Protein AF-A0A7S1D6E9-F1 (afdb_monomer_lite)

Secondary structure (DSSP, 8-state):
--HHHHHIIIIITTTSTT-EE-TTEEEETTEEEESS---TT---EE--GGG---HHHHHT-HHIIIIITT-B-TTT-PBPPHHHHHHHHHHIIIIIS--TT-TTHHHHTTSPPGGGS--

Foldseek 3Di:
DPPLLQCCVPDLQPVPPQKHADPQWHDDPNDTDGVDDDDPPDDGIDGDPLLDQDLVVLCPDPCCVVPQQCDADPPPRHGDDSVVSSVVVCCCCPPVPPDPPRSNPSVVVPDDDPVRPDD

pLDDT: mean 88.73, std 6.24, range [62.03, 97.31]

Organism: Cyclophora tenuis (NCBI:txid216820)

Structure (mmCIF, N/CA/C/O backbone):
data_AF-A0A7S1D6E9-F1
#
_entry.id   AF-A0A7S1D6E9-F1
#
loop_
_atom_site.group_PDB
_atom_site.id
_atom_site.type_symbol
_atom_site.label_atom_id
_atom_site.label_alt_id
_atom_site.label_comp_id
_atom_site.label_asym_id
_atom_site.label_entity_id
_atom_site.label_seq_id
_atom_site.pdbx_PDB_ins_code
_atom_site.Cartn_x
_atom_site.Cartn_y
_atom_site.Cartn_z
_atom_site.occupancy
_atom_site.B_iso_or_equiv
_atom_site.auth_seq_id
_atom_site.auth_comp_id
_atom_site.auth_asym_id
_atom_site.auth_atom_id
_atom_site.pdbx_PDB_model_num
ATOM 1 N N . MET A 1 1 ? 14.259 14.116 -5.543 1.00 63.47 1 MET A N 1
ATOM 2 C CA . MET A 1 1 ? 13.193 13.192 -5.095 1.00 63.47 1 MET A CA 1
ATOM 3 C C . MET A 1 1 ? 13.562 12.740 -3.696 1.00 63.47 1 MET A C 1
ATOM 5 O O . MET A 1 1 ? 14.749 12.548 -3.464 1.00 63.47 1 MET A O 1
ATOM 9 N N . ASP A 1 2 ? 12.598 12.637 -2.781 1.00 79.44 2 ASP A N 1
ATOM 10 C CA . ASP A 1 2 ? 12.835 12.092 -1.438 1.00 79.44 2 ASP A CA 1
ATOM 11 C C . ASP A 1 2 ? 13.437 10.678 -1.564 1.00 79.44 2 ASP A C 1
ATOM 13 O O . ASP A 1 2 ? 12.919 9.841 -2.313 1.00 79.44 2 ASP A O 1
ATOM 17 N N . SER A 1 3 ? 14.569 10.437 -0.897 1.00 82.56 3 SER A N 1
ATOM 18 C CA . SER A 1 3 ? 15.311 9.175 -0.991 1.00 82.56 3 SER A CA 1
ATOM 19 C C . SER A 1 3 ? 14.492 7.981 -0.486 1.00 82.56 3 SER A C 1
ATOM 21 O O . SER A 1 3 ? 14.629 6.879 -1.023 1.00 82.56 3 SER A O 1
ATOM 23 N N . GLY A 1 4 ? 13.594 8.199 0.479 1.00 84.69 4 GLY A N 1
ATOM 24 C CA . GLY A 1 4 ? 12.658 7.201 0.988 1.00 84.69 4 GLY A CA 1
ATOM 25 C C . GLY A 1 4 ? 11.610 6.813 -0.049 1.00 84.69 4 GLY A C 1
ATOM 26 O O . GLY A 1 4 ? 11.397 5.623 -0.287 1.00 84.69 4 GLY A O 1
ATOM 27 N N . VAL A 1 5 ? 11.025 7.797 -0.741 1.00 86.12 5 VAL A N 1
ATOM 28 C CA . VAL A 1 5 ? 10.063 7.552 -1.832 1.00 86.12 5 VAL A CA 1
ATOM 29 C C . VAL A 1 5 ? 10.737 6.790 -2.972 1.00 86.12 5 VAL A C 1
ATOM 31 O O . VAL A 1 5 ? 10.194 5.804 -3.464 1.00 86.12 5 VAL A O 1
ATOM 34 N N . TYR A 1 6 ? 11.947 7.194 -3.369 1.00 87.19 6 TYR A N 1
ATOM 35 C CA . TYR A 1 6 ? 12.684 6.502 -4.429 1.00 87.19 6 TYR A CA 1
ATOM 36 C C . TYR A 1 6 ? 12.959 5.041 -4.077 1.00 87.19 6 TYR A C 1
ATOM 38 O O . TYR A 1 6 ? 12.700 4.146 -4.886 1.00 87.19 6 TYR A O 1
ATOM 46 N N . LYS A 1 7 ? 13.426 4.783 -2.851 1.00 86.81 7 LYS A N 1
ATOM 47 C CA . LYS A 1 7 ? 13.657 3.423 -2.361 1.00 86.81 7 LYS A CA 1
ATOM 48 C C . LYS A 1 7 ? 12.362 2.611 -2.355 1.00 86.81 7 LYS A C 1
ATOM 50 O O . LYS A 1 7 ? 12.331 1.521 -2.913 1.00 86.81 7 LYS A O 1
ATOM 55 N N . PHE A 1 8 ? 11.268 3.156 -1.826 1.00 88.50 8 PHE A N 1
ATOM 56 C CA . PHE A 1 8 ? 9.969 2.479 -1.843 1.00 88.50 8 PHE A CA 1
ATOM 57 C C . PHE A 1 8 ? 9.549 2.064 -3.262 1.00 88.50 8 PHE A C 1
ATOM 59 O O . PHE A 1 8 ? 9.233 0.900 -3.505 1.00 88.50 8 PHE A O 1
ATOM 66 N N . MET A 1 9 ? 9.610 2.997 -4.213 1.00 86.50 9 MET A N 1
ATOM 67 C CA . MET A 1 9 ? 9.135 2.785 -5.584 1.00 86.50 9 MET A CA 1
ATOM 68 C C . MET A 1 9 ? 10.017 1.851 -6.420 1.00 86.50 9 MET A C 1
ATOM 70 O O . MET A 1 9 ? 9.564 1.376 -7.461 1.00 86.50 9 MET A O 1
ATOM 74 N N . THR A 1 10 ? 11.263 1.610 -6.004 1.00 85.75 10 THR A N 1
ATOM 75 C CA . THR A 1 10 ? 12.219 0.753 -6.727 1.00 85.75 10 THR A CA 1
ATOM 76 C C . THR A 1 10 ? 12.439 -0.600 -6.073 1.00 85.75 10 THR A C 1
ATOM 78 O O . THR A 1 10 ? 12.747 -1.557 -6.779 1.00 85.75 10 THR A O 1
ATOM 81 N N . THR A 1 11 ? 12.286 -0.703 -4.751 1.00 85.56 11 THR A N 1
ATOM 82 C CA . THR A 1 11 ? 12.608 -1.933 -4.019 1.00 85.56 11 THR A CA 1
ATOM 83 C C . THR A 1 11 ? 11.390 -2.545 -3.353 1.00 85.56 11 THR A C 1
ATOM 85 O O . THR A 1 11 ? 11.145 -3.730 -3.530 1.00 85.56 11 THR A O 1
ATOM 88 N N . PHE A 1 12 ? 10.600 -1.766 -2.610 1.00 85.69 12 PHE A N 1
ATOM 89 C CA . PHE A 1 12 ? 9.604 -2.332 -1.695 1.00 85.69 12 PHE A CA 1
ATOM 90 C C . PHE A 1 12 ? 8.540 -3.174 -2.409 1.00 85.69 12 PHE A C 1
ATOM 92 O O . PHE A 1 12 ? 8.285 -4.302 -2.002 1.00 85.69 12 PHE A O 1
ATOM 99 N N . VAL A 1 13 ? 7.965 -2.653 -3.497 1.00 83.25 13 VAL A N 1
ATOM 100 C CA . VAL A 1 13 ? 6.994 -3.406 -4.310 1.00 83.25 13 VAL A CA 1
ATOM 101 C C . VAL A 1 13 ? 7.710 -4.292 -5.331 1.00 83.25 13 VAL A C 1
ATOM 103 O O . VAL A 1 13 ? 7.392 -5.468 -5.463 1.00 83.25 13 VAL A O 1
ATOM 106 N N . CYS A 1 14 ? 8.703 -3.747 -6.037 1.00 87.88 14 CYS A N 1
ATOM 107 C CA . CYS A 1 14 ? 9.305 -4.400 -7.202 1.00 87.88 14 CYS A CA 1
ATOM 108 C C . CYS A 1 14 ? 10.197 -5.605 -6.875 1.00 87.88 14 CYS A C 1
ATOM 110 O O . CYS A 1 14 ? 10.428 -6.431 -7.751 1.00 8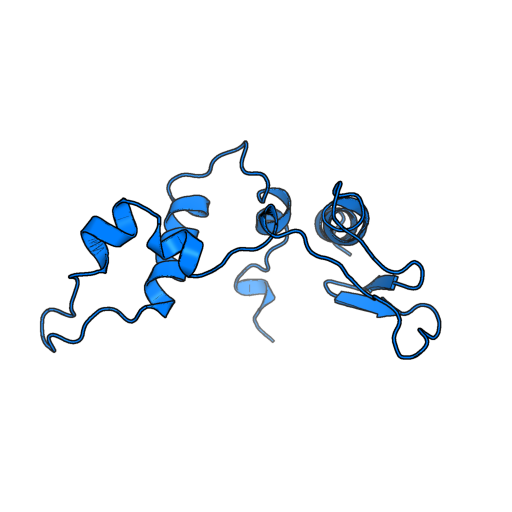7.88 14 CYS A O 1
ATOM 112 N N . GLN A 1 15 ? 10.736 -5.680 -5.654 1.00 88.12 15 GLN A N 1
ATOM 113 C CA . GLN A 1 15 ? 11.595 -6.777 -5.191 1.00 88.12 15 GLN A CA 1
ATOM 114 C C . GLN A 1 15 ? 10.901 -7.652 -4.139 1.00 88.12 15 GLN A C 1
ATOM 116 O O . GLN A 1 15 ? 11.539 -8.523 -3.549 1.00 88.12 15 GLN A O 1
ATOM 121 N N . HIS A 1 16 ? 9.608 -7.428 -3.880 1.00 89.75 16 HIS A N 1
ATOM 122 C CA . HIS A 1 16 ? 8.832 -8.338 -3.047 1.00 89.75 16 HIS A CA 1
ATOM 123 C C . HIS A 1 16 ? 8.744 -9.710 -3.726 1.00 89.75 16 HIS A C 1
ATOM 125 O O . HIS A 1 16 ? 8.685 -9.788 -4.950 1.00 89.75 16 HIS A O 1
ATOM 131 N N . SER A 1 17 ? 8.687 -10.792 -2.950 1.00 87.88 17 SER A N 1
ATOM 132 C CA . SER A 1 17 ? 8.728 -12.175 -3.463 1.00 87.88 17 SER A CA 1
ATOM 133 C C . SER A 1 17 ? 7.681 -12.484 -4.543 1.00 87.88 17 SER A C 1
ATOM 135 O O . SER A 1 17 ? 7.959 -13.241 -5.466 1.00 87.88 17 SER A O 1
ATOM 137 N N . ALA A 1 18 ? 6.493 -11.886 -4.433 1.00 91.94 18 ALA A N 1
ATOM 138 C CA . ALA A 1 18 ? 5.396 -11.986 -5.399 1.00 91.94 18 ALA A CA 1
ATOM 139 C C . ALA A 1 18 ? 5.122 -10.665 -6.151 1.00 91.94 18 ALA A C 1
ATOM 141 O O . ALA A 1 18 ? 4.097 -10.527 -6.819 1.00 91.94 18 ALA A O 1
ATOM 142 N N . GLY A 1 19 ? 5.984 -9.660 -5.977 1.00 93.06 19 GLY A N 1
ATOM 143 C CA . GLY A 1 19 ? 5.840 -8.344 -6.588 1.00 93.06 19 GLY A CA 1
ATOM 144 C C . GLY A 1 19 ? 6.531 -8.263 -7.944 1.00 93.06 19 GLY A C 1
ATOM 145 O O . GLY A 1 19 ? 7.451 -9.021 -8.244 1.00 93.06 19 GLY A O 1
ATOM 146 N N . PHE A 1 20 ? 6.086 -7.329 -8.779 1.00 94.19 20 PHE A N 1
ATOM 147 C CA . PHE A 1 20 ? 6.693 -7.104 -10.088 1.00 94.19 20 PHE A CA 1
ATOM 148 C C . PHE A 1 20 ? 6.561 -5.645 -10.501 1.00 94.19 20 PHE A C 1
ATOM 150 O O . PHE A 1 20 ? 5.501 -5.048 -10.333 1.00 94.19 20 PHE A O 1
ATOM 157 N N . CYS A 1 21 ? 7.615 -5.102 -11.109 1.00 94.81 21 CYS A N 1
ATOM 158 C CA . CYS A 1 21 ? 7.590 -3.825 -11.812 1.00 94.81 21 CYS A CA 1
ATOM 159 C C . CYS A 1 21 ? 8.235 -4.000 -13.182 1.00 94.81 21 CYS A C 1
ATOM 161 O O . CYS A 1 21 ? 9.340 -4.538 -13.293 1.00 94.81 21 CYS A O 1
ATOM 163 N N . HIS A 1 22 ? 7.574 -3.503 -14.222 1.00 95.62 22 HIS A N 1
ATOM 164 C CA . HIS A 1 22 ? 8.099 -3.588 -15.573 1.00 95.62 22 HIS A CA 1
ATOM 165 C C . HIS A 1 22 ? 9.432 -2.831 -15.702 1.00 95.62 22 HIS A C 1
ATOM 167 O O . HIS A 1 22 ? 9.582 -1.715 -15.203 1.00 95.62 22 HIS A O 1
ATOM 173 N N . LYS A 1 23 ? 10.408 -3.411 -16.413 1.00 94.12 23 LYS A N 1
ATOM 174 C CA . LYS A 1 23 ? 11.780 -2.871 -16.553 1.00 94.12 23 LYS A CA 1
ATOM 175 C C . LYS A 1 23 ? 11.839 -1.468 -17.169 1.00 94.12 23 LYS A C 1
ATOM 177 O O . LYS A 1 23 ? 12.793 -0.723 -16.937 1.00 94.12 23 LYS A O 1
ATOM 182 N N . SER A 1 24 ? 10.828 -1.107 -17.962 1.00 95.75 24 SER A N 1
ATOM 183 C CA . SER A 1 24 ? 10.721 0.226 -18.559 1.00 95.75 24 SER A CA 1
ATOM 184 C C . SER A 1 24 ? 10.237 1.280 -17.565 1.00 95.75 24 SER A C 1
ATOM 186 O O . SER A 1 24 ? 10.274 2.452 -17.910 1.00 95.75 24 SER A O 1
ATOM 188 N N . LEU A 1 25 ? 9.808 0.926 -16.352 1.00 93.69 25 LEU A N 1
ATOM 189 C CA . LEU A 1 25 ? 9.388 1.911 -15.360 1.00 93.69 25 LEU A CA 1
ATOM 190 C C . LEU A 1 25 ? 10.587 2.574 -14.675 1.00 93.69 25 LEU A C 1
ATOM 192 O O . LEU A 1 25 ? 11.603 1.949 -14.358 1.00 93.69 25 LEU A O 1
ATOM 196 N N . GLU A 1 26 ? 10.455 3.867 -14.416 1.00 92.50 26 GLU A N 1
ATOM 197 C CA . GLU A 1 26 ? 11.284 4.610 -13.475 1.00 92.50 26 GLU A CA 1
ATOM 198 C C . GLU A 1 26 ? 10.419 5.447 -12.534 1.00 92.50 26 GLU A C 1
ATOM 200 O O . GLU A 1 26 ? 9.364 5.941 -12.940 1.00 92.50 26 GLU A O 1
ATOM 205 N N . PRO A 1 27 ? 10.850 5.646 -11.282 1.00 90.88 27 PRO A N 1
ATOM 206 C CA . PRO A 1 27 ? 10.211 6.611 -10.407 1.00 90.88 27 PRO A CA 1
ATOM 207 C C . PRO A 1 27 ? 10.461 8.045 -10.888 1.00 90.88 27 PRO A C 1
ATOM 209 O O . PRO A 1 27 ? 11.601 8.465 -11.078 1.00 90.88 27 PRO A O 1
ATOM 212 N N . VAL A 1 28 ? 9.394 8.830 -10.995 1.00 90.00 28 VAL A N 1
ATOM 213 C CA . VAL A 1 28 ? 9.421 10.280 -11.195 1.00 90.00 28 VAL A CA 1
ATOM 214 C C . VAL A 1 28 ? 8.529 10.911 -10.129 1.00 90.00 28 VAL A C 1
ATOM 216 O O . VAL A 1 28 ? 7.309 10.735 -10.124 1.00 90.00 28 VAL A O 1
ATOM 219 N N . ARG A 1 29 ? 9.135 11.667 -9.207 1.00 85.31 29 ARG A N 1
ATOM 220 C CA . ARG A 1 29 ? 8.462 12.285 -8.046 1.00 85.31 29 ARG A CA 1
ATOM 221 C C . ARG A 1 29 ? 7.805 11.255 -7.113 1.00 85.31 29 ARG A C 1
ATOM 223 O O . ARG A 1 29 ? 8.500 10.701 -6.280 1.00 85.31 29 ARG A O 1
ATOM 230 N N . ARG A 1 30 ? 6.491 11.039 -7.213 1.00 86.75 30 ARG A N 1
ATOM 231 C CA . ARG A 1 30 ? 5.704 10.032 -6.467 1.00 86.75 30 ARG A CA 1
ATOM 232 C C . ARG A 1 30 ? 4.927 9.111 -7.424 1.00 86.75 30 ARG A C 1
ATOM 234 O O . ARG A 1 30 ? 3.926 8.518 -7.048 1.00 86.75 30 ARG A O 1
ATOM 241 N N . THR A 1 31 ? 5.361 9.039 -8.681 1.00 88.25 31 THR A N 1
ATOM 242 C CA . THR A 1 31 ? 4.703 8.290 -9.763 1.00 88.25 31 THR A CA 1
ATOM 243 C C . THR A 1 31 ? 5.717 7.436 -10.513 1.00 88.25 31 THR A C 1
ATOM 245 O O . THR A 1 31 ? 6.914 7.716 -10.450 1.00 88.25 31 THR A O 1
ATOM 248 N N . HIS A 1 32 ? 5.268 6.398 -11.215 1.00 90.81 32 HIS A N 1
ATOM 249 C CA . HIS A 1 32 ? 6.106 5.699 -12.187 1.00 90.81 32 HIS A CA 1
ATOM 250 C C . HIS A 1 32 ? 5.874 6.283 -13.577 1.00 90.81 32 HIS A C 1
ATOM 252 O O . HIS A 1 32 ? 4.738 6.533 -13.976 1.00 90.81 32 HIS A O 1
ATOM 258 N N . ARG A 1 33 ? 6.960 6.473 -14.324 1.00 93.75 33 ARG A N 1
ATOM 259 C CA . ARG A 1 33 ? 6.947 6.855 -15.734 1.00 93.75 33 ARG A CA 1
ATOM 260 C C . ARG A 1 33 ? 7.605 5.756 -16.555 1.00 93.75 33 ARG A C 1
ATOM 262 O O . ARG A 1 33 ? 8.579 5.149 -16.118 1.00 93.75 33 ARG A O 1
ATOM 269 N N . ALA A 1 34 ? 7.098 5.515 -17.757 1.00 95.19 34 ALA A N 1
ATOM 270 C CA . ALA A 1 34 ? 7.769 4.656 -18.718 1.00 95.19 34 ALA A CA 1
ATOM 271 C C . ALA A 1 34 ? 8.958 5.399 -19.370 1.00 95.19 34 ALA A C 1
ATOM 273 O O . ALA A 1 34 ? 8.785 6.465 -19.958 1.00 95.19 34 ALA A O 1
ATOM 274 N N . LYS A 1 35 ? 10.161 4.822 -19.272 1.00 95.94 35 LYS A N 1
ATOM 275 C CA . LYS A 1 35 ? 11.397 5.245 -19.961 1.00 95.94 35 LYS A CA 1
ATOM 276 C C . LYS A 1 35 ? 11.380 4.939 -21.456 1.00 95.94 35 LYS A C 1
ATOM 278 O O . LYS A 1 35 ? 12.157 5.507 -22.215 1.00 95.94 35 LYS A O 1
ATOM 283 N N . ARG A 1 36 ? 10.577 3.951 -21.846 1.00 95.50 36 ARG A N 1
ATOM 284 C CA . ARG A 1 36 ? 10.429 3.410 -23.200 1.00 95.50 36 ARG A CA 1
ATOM 285 C C . ARG A 1 36 ? 9.001 2.916 -23.358 1.00 95.50 36 ARG A C 1
ATOM 287 O O . ARG A 1 36 ? 8.363 2.614 -22.347 1.00 95.50 36 ARG A O 1
ATOM 294 N N . ASP A 1 37 ? 8.560 2.772 -24.597 1.00 96.62 37 ASP A N 1
ATOM 295 C CA . ASP A 1 37 ? 7.245 2.220 -24.902 1.00 96.62 37 ASP A CA 1
ATOM 296 C C . ASP A 1 37 ? 7.067 0.834 -24.269 1.00 96.62 37 ASP A C 1
ATOM 298 O O . ASP A 1 37 ? 7.998 0.021 -24.216 1.00 96.62 37 ASP A O 1
ATOM 302 N N . ILE A 1 38 ? 5.866 0.596 -23.744 1.00 96.69 38 ILE A N 1
ATOM 303 C CA . ILE 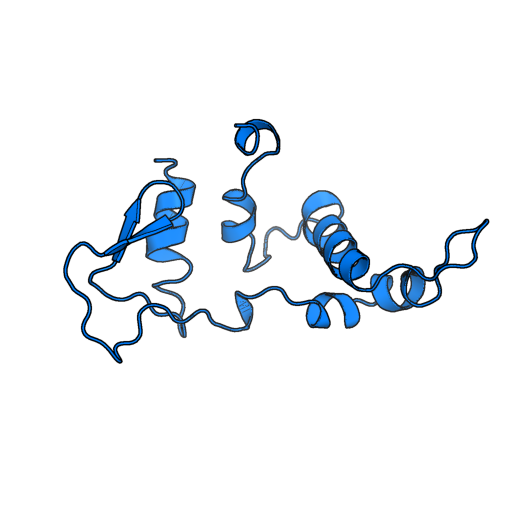A 1 38 ? 5.439 -0.688 -23.190 1.00 96.69 38 ILE A CA 1
ATOM 304 C C . ILE A 1 38 ? 4.360 -1.220 -24.137 1.00 96.69 38 ILE A C 1
ATOM 306 O O . ILE A 1 38 ? 3.320 -0.568 -24.273 1.00 96.69 38 ILE A O 1
ATOM 310 N N . PRO A 1 39 ? 4.597 -2.347 -24.828 1.00 96.12 39 PRO A N 1
ATOM 311 C CA . PRO A 1 39 ? 3.608 -2.952 -25.707 1.00 96.12 39 PRO A CA 1
ATOM 312 C C . PRO A 1 39 ? 2.283 -3.254 -24.997 1.00 96.12 39 PRO A C 1
ATOM 314 O O . PRO A 1 39 ? 2.236 -3.571 -23.807 1.00 96.12 39 PRO A O 1
ATOM 317 N N . GLY A 1 40 ? 1.186 -3.186 -25.753 1.00 97.31 40 GLY A N 1
ATOM 318 C CA . GLY A 1 40 ? -0.131 -3.564 -25.249 1.00 97.31 40 GLY A CA 1
ATOM 319 C C . GLY A 1 40 ? -0.172 -5.035 -24.825 1.00 97.31 40 GLY A C 1
ATOM 320 O O . GLY A 1 40 ? 0.339 -5.900 -25.531 1.00 97.31 40 GLY A O 1
ATOM 321 N N . GLY A 1 41 ? -0.794 -5.311 -23.677 1.00 96.19 41 GLY A N 1
ATOM 322 C CA . GLY A 1 41 ? -0.907 -6.662 -23.114 1.00 96.19 41 GLY A CA 1
ATOM 323 C C . GLY A 1 41 ? 0.232 -7.065 -22.171 1.00 96.19 41 GLY A C 1
ATOM 324 O O . GLY A 1 41 ? 0.142 -8.115 -21.540 1.00 96.19 41 GLY A O 1
ATOM 325 N N . GLU A 1 42 ? 1.273 -6.242 -22.015 1.00 97.06 42 GLU A N 1
ATOM 326 C CA . GLU A 1 42 ? 2.317 -6.501 -21.023 1.00 97.06 42 GLU A CA 1
ATOM 327 C C . GLU A 1 42 ? 1.876 -6.140 -19.599 1.00 97.06 42 GLU A C 1
ATOM 329 O O . GLU A 1 42 ? 1.152 -5.173 -19.351 1.00 97.06 42 GLU A O 1
ATOM 334 N N . THR A 1 43 ? 2.356 -6.917 -18.626 1.00 95.62 43 THR A N 1
ATOM 335 C CA . THR A 1 43 ? 2.167 -6.596 -17.209 1.00 95.62 43 THR A CA 1
ATOM 336 C C . THR A 1 43 ? 3.068 -5.425 -16.834 1.00 95.62 43 THR A C 1
ATOM 338 O O . THR A 1 43 ? 4.274 -5.465 -17.062 1.00 95.62 43 THR A O 1
ATOM 341 N N . VAL A 1 44 ? 2.489 -4.386 -16.230 1.00 95.12 44 VAL A N 1
ATOM 342 C CA . VAL A 1 44 ? 3.226 -3.186 -15.798 1.00 95.12 44 VAL A CA 1
ATOM 343 C C . VAL A 1 44 ? 3.652 -3.289 -14.334 1.00 95.12 44 VAL A C 1
ATOM 345 O O . VAL A 1 44 ? 4.781 -2.944 -13.983 1.00 95.12 44 VAL A O 1
ATOM 348 N N . LEU A 1 45 ? 2.754 -3.774 -13.479 1.00 93.75 45 LEU A N 1
ATOM 349 C CA . LEU A 1 45 ? 2.928 -3.819 -12.034 1.00 93.75 45 LEU A CA 1
ATOM 350 C C . LEU A 1 45 ? 2.139 -5.000 -11.457 1.00 93.75 45 LEU A C 1
ATOM 352 O O . LEU A 1 45 ? 0.999 -5.227 -11.859 1.00 93.75 45 LEU A O 1
ATOM 356 N N . VAL A 1 46 ? 2.717 -5.707 -10.489 1.00 95.00 46 VAL A N 1
ATOM 357 C CA . VAL A 1 46 ? 2.007 -6.669 -9.634 1.00 95.00 46 VAL A CA 1
ATOM 358 C C . VAL A 1 46 ? 2.219 -6.253 -8.187 1.00 95.00 46 VAL A C 1
ATOM 360 O O . VAL A 1 46 ? 3.358 -6.138 -7.732 1.00 95.00 46 VAL A O 1
ATOM 363 N N . ILE A 1 47 ? 1.117 -6.025 -7.471 1.00 92.25 47 ILE A N 1
ATOM 364 C CA . ILE A 1 47 ? 1.119 -5.690 -6.044 1.00 92.25 47 ILE A CA 1
ATOM 365 C C . ILE A 1 47 ? 0.591 -6.910 -5.272 1.00 92.25 47 ILE A C 1
ATOM 367 O O . ILE A 1 47 ? -0.591 -7.230 -5.410 1.00 92.25 47 ILE A O 1
ATOM 371 N N . PRO A 1 48 ? 1.415 -7.583 -4.452 1.00 92.19 48 PRO A N 1
ATOM 372 C CA . PRO A 1 48 ? 0.981 -8.698 -3.606 1.00 92.19 48 PRO A CA 1
ATOM 373 C C . PRO A 1 48 ? -0.134 -8.299 -2.631 1.00 92.19 48 PRO A C 1
ATOM 375 O O . PRO A 1 48 ? -0.177 -7.152 -2.183 1.00 92.19 48 PRO A O 1
ATOM 378 N N . ARG A 1 49 ? -1.035 -9.223 -2.267 1.00 90.44 49 ARG A N 1
ATOM 379 C CA . ARG A 1 49 ? -2.218 -8.920 -1.429 1.00 90.44 49 ARG A CA 1
ATOM 380 C C . ARG A 1 49 ? -1.843 -8.417 -0.034 1.00 90.44 49 ARG A C 1
ATOM 382 O O . ARG A 1 49 ? -2.539 -7.560 0.509 1.00 90.44 49 ARG A O 1
ATOM 389 N N . GLU A 1 50 ? -0.759 -8.930 0.528 1.00 89.00 50 GLU A N 1
ATOM 390 C CA . GLU A 1 50 ? -0.179 -8.531 1.811 1.00 89.00 50 GLU A CA 1
ATOM 391 C C . GLU A 1 50 ? 0.340 -7.087 1.818 1.00 89.00 50 GLU A C 1
ATOM 393 O O . GLU A 1 50 ? 0.450 -6.484 2.884 1.00 89.00 50 GLU A O 1
ATOM 398 N N . LEU A 1 51 ? 0.615 -6.520 0.636 1.00 89.62 51 LEU A N 1
ATOM 399 C CA . LEU A 1 51 ? 0.997 -5.117 0.472 1.00 89.62 51 LEU A CA 1
ATOM 400 C C . LEU A 1 51 ? -0.198 -4.203 0.163 1.00 89.62 51 LEU A C 1
ATOM 402 O O . LEU A 1 51 ? -0.020 -3.007 -0.067 1.00 89.62 51 LEU A O 1
ATOM 406 N N . GLN A 1 52 ? -1.412 -4.749 0.136 1.00 90.50 52 GLN A N 1
ATOM 407 C CA . GLN A 1 52 ? -2.635 -3.996 -0.105 1.00 90.50 52 GLN A CA 1
ATOM 408 C C . GLN A 1 52 ? -3.425 -3.834 1.191 1.00 90.50 52 GLN A C 1
ATOM 410 O O . GLN A 1 52 ? -3.444 -4.720 2.044 1.00 90.50 52 GLN A O 1
ATOM 415 N N . ILE A 1 53 ? -4.127 -2.712 1.298 1.00 90.38 53 ILE A N 1
ATOM 416 C CA . ILE A 1 53 ? -4.971 -2.366 2.438 1.00 90.38 53 ILE A CA 1
ATOM 417 C C . ILE A 1 53 ? -6.402 -2.237 1.923 1.00 90.38 53 ILE A C 1
ATOM 419 O O . ILE A 1 53 ? -6.656 -1.428 1.032 1.00 90.38 53 ILE A O 1
ATOM 423 N N . TRP A 1 54 ? -7.314 -3.041 2.464 1.00 90.44 54 TRP A N 1
ATOM 424 C CA . TRP A 1 54 ? -8.704 -3.126 2.014 1.00 90.44 54 TRP A CA 1
ATOM 425 C C . TRP A 1 54 ? -9.684 -2.885 3.162 1.00 90.44 54 TRP A C 1
ATOM 427 O O . TRP A 1 54 ? -9.373 -3.152 4.323 1.00 90.44 54 TRP A O 1
ATOM 437 N N . ASP A 1 55 ? -10.920 -2.502 2.835 1.00 90.38 55 ASP A N 1
ATOM 438 C CA . ASP A 1 55 ? -12.016 -2.403 3.814 1.00 90.38 55 ASP A CA 1
ATOM 439 C C . ASP A 1 55 ? -12.251 -3.730 4.554 1.00 90.38 55 ASP A C 1
ATOM 441 O O . ASP A 1 55 ? -12.535 -3.751 5.747 1.00 90.38 55 ASP A O 1
ATOM 445 N N . LEU A 1 56 ? -12.047 -4.860 3.868 1.00 91.12 56 LEU A N 1
ATOM 446 C CA . LEU A 1 56 ? -12.098 -6.203 4.457 1.00 91.12 56 LEU A CA 1
ATOM 447 C C . LEU A 1 56 ? -11.099 -6.400 5.603 1.00 91.12 56 LEU A C 1
ATOM 449 O O . LEU A 1 56 ? -11.387 -7.161 6.525 1.00 91.12 56 LEU A O 1
ATOM 453 N N . ASP A 1 57 ? -9.940 -5.740 5.551 1.00 91.00 57 ASP A N 1
ATOM 454 C CA . ASP A 1 57 ? -8.951 -5.803 6.629 1.00 91.00 57 ASP A CA 1
ATOM 455 C C . ASP A 1 57 ? -9.472 -5.047 7.860 1.00 91.00 57 ASP A C 1
ATOM 457 O O . ASP A 1 57 ? -9.358 -5.546 8.978 1.00 91.00 57 ASP A O 1
ATOM 461 N N . ALA A 1 58 ? -10.140 -3.908 7.647 1.00 92.50 58 ALA A N 1
ATOM 462 C CA . ALA A 1 58 ? -10.813 -3.161 8.706 1.00 92.50 58 ALA A CA 1
ATOM 463 C C . ALA A 1 58 ? -12.007 -3.930 9.291 1.00 92.50 58 ALA A C 1
ATOM 465 O O . ALA A 1 58 ? -12.179 -3.968 10.503 1.00 92.50 58 ALA A O 1
ATOM 466 N N . PHE A 1 59 ? -12.811 -4.605 8.467 1.00 92.25 59 PHE A N 1
ATOM 467 C CA . PHE A 1 59 ? -13.964 -5.385 8.942 1.00 92.25 59 PHE A CA 1
ATOM 468 C C . PHE A 1 59 ? -13.583 -6.612 9.770 1.00 92.25 59 PHE A C 1
ATOM 470 O O . PHE A 1 59 ? -14.425 -7.144 10.489 1.00 92.25 59 PHE A O 1
ATOM 477 N N . ARG A 1 60 ? -12.343 -7.093 9.651 1.00 91.88 60 ARG A N 1
ATOM 478 C CA . ARG A 1 60 ? -11.821 -8.206 10.453 1.00 91.88 60 ARG A CA 1
ATOM 479 C C . ARG A 1 60 ? -11.236 -7.753 11.786 1.00 91.88 60 ARG A C 1
ATOM 481 O O . ARG A 1 60 ? -11.000 -8.604 12.635 1.00 91.88 60 ARG A O 1
ATOM 488 N N . ASP A 1 61 ? -11.005 -6.456 11.965 1.00 92.62 61 ASP A N 1
ATOM 489 C CA . ASP A 1 61 ? -10.457 -5.902 13.198 1.00 92.62 61 ASP A CA 1
ATOM 490 C C . ASP A 1 61 ? -11.490 -5.962 14.332 1.00 92.62 61 ASP A C 1
ATOM 492 O O . ASP A 1 61 ? -12.634 -5.525 14.180 1.00 92.62 61 ASP A O 1
ATOM 496 N N . AS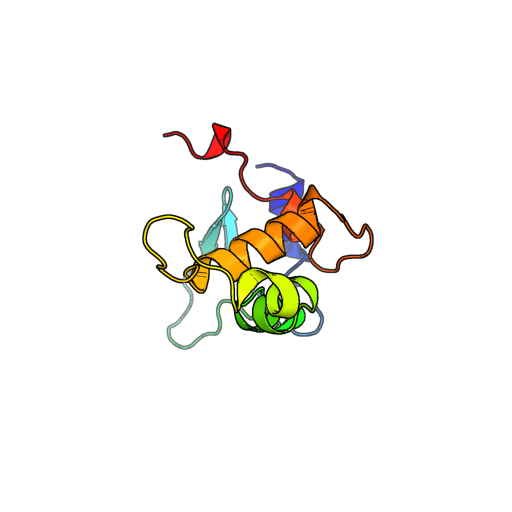P A 1 62 ? -11.085 -6.511 15.478 1.00 93.75 62 ASP A N 1
ATOM 497 C CA . ASP A 1 62 ? -11.992 -6.737 16.606 1.00 93.75 62 ASP A CA 1
ATOM 498 C C . ASP A 1 62 ? -12.568 -5.434 17.157 1.00 93.75 62 ASP A C 1
ATOM 500 O O . ASP A 1 62 ? -13.754 -5.383 17.477 1.00 93.75 62 ASP A O 1
ATOM 504 N N . PHE A 1 63 ? -11.773 -4.361 17.204 1.00 93.06 63 PHE A N 1
ATOM 505 C CA . PHE A 1 63 ? -12.263 -3.068 17.672 1.00 93.06 63 PHE A CA 1
ATOM 506 C C . PHE A 1 63 ? -13.287 -2.489 16.698 1.00 93.06 63 PHE A C 1
ATOM 508 O O . PHE A 1 63 ? -14.342 -2.031 17.123 1.00 93.06 63 PHE A O 1
ATOM 515 N N . ILE A 1 64 ? -13.019 -2.529 15.390 1.00 94.19 64 ILE A N 1
ATOM 516 C CA . ILE A 1 64 ? -13.976 -2.038 14.386 1.00 94.19 64 ILE A CA 1
ATOM 517 C C . ILE A 1 64 ? -15.309 -2.789 14.500 1.00 94.19 64 ILE A C 1
ATOM 519 O O . ILE A 1 64 ? -16.374 -2.168 14.487 1.00 94.19 64 ILE A O 1
ATOM 523 N N . ARG A 1 65 ? -15.258 -4.115 14.652 1.00 94.06 65 ARG A N 1
ATOM 524 C CA . ARG A 1 65 ? -16.456 -4.954 14.780 1.00 94.06 65 ARG A CA 1
ATOM 525 C C . ARG A 1 65 ? -17.237 -4.678 16.059 1.00 94.06 65 ARG A C 1
ATOM 527 O O . ARG A 1 65 ? -18.462 -4.656 16.010 1.00 94.06 65 ARG A O 1
ATOM 534 N N . GLN A 1 66 ? -16.548 -4.511 17.185 1.00 94.56 66 GLN A N 1
ATOM 535 C CA . GLN A 1 66 ? -17.184 -4.301 18.487 1.00 94.56 66 GLN A CA 1
ATOM 536 C C . GLN A 1 66 ? -17.743 -2.884 18.625 1.00 94.56 66 GLN A C 1
ATOM 538 O O . GLN A 1 66 ? -18.855 -2.714 19.116 1.00 94.56 66 GLN A O 1
ATOM 543 N N . GLU A 1 67 ? -17.008 -1.884 18.142 1.00 93.12 67 GLU A N 1
ATOM 544 C CA . GLU A 1 67 ? -17.299 -0.482 18.443 1.00 93.12 67 GLU A CA 1
ATOM 545 C C . GLU A 1 67 ? -18.010 0.252 17.307 1.00 93.12 67 GLU A C 1
ATOM 547 O O . GLU A 1 67 ? -18.813 1.139 17.574 1.00 93.12 67 GLU A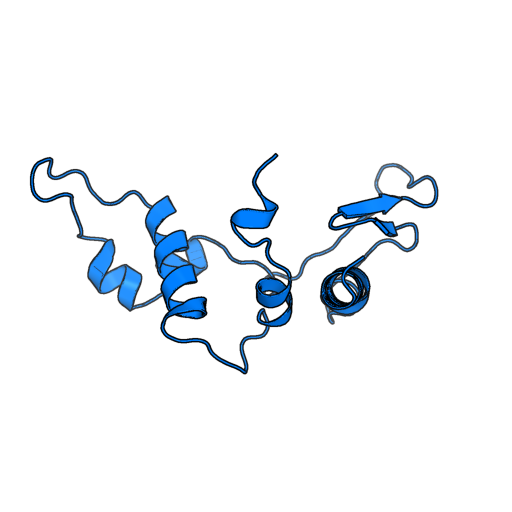 O 1
ATOM 552 N N . LEU A 1 68 ? -17.736 -0.071 16.035 1.00 92.25 68 LEU A N 1
ATOM 553 C CA . LEU A 1 68 ? -18.232 0.736 14.910 1.00 92.25 68 LEU A CA 1
ATOM 554 C C . LEU A 1 68 ? -19.414 0.123 14.163 1.00 92.25 68 LEU A C 1
ATOM 556 O O . LEU A 1 68 ? -20.203 0.871 13.590 1.00 92.25 68 LEU A O 1
ATOM 560 N N . PHE A 1 69 ? -19.578 -1.202 14.165 1.00 91.62 69 PHE A N 1
ATOM 561 C CA . PHE A 1 69 ? -20.661 -1.849 13.406 1.00 91.62 69 PHE A CA 1
ATOM 562 C C . PHE A 1 69 ? -22.057 -1.457 13.910 1.00 91.62 69 PHE A C 1
ATOM 564 O O . PHE A 1 69 ? -22.989 -1.366 13.115 1.00 91.62 69 PHE A O 1
ATOM 571 N N . GLY A 1 70 ? -22.200 -1.218 15.217 1.00 88.94 70 GLY A N 1
ATOM 572 C CA . GLY A 1 70 ? -23.445 -0.753 15.836 1.00 88.94 70 GLY A CA 1
ATOM 573 C C . GLY A 1 70 ? -23.482 0.749 16.115 1.00 88.94 70 GLY A C 1
ATOM 574 O O . GLY A 1 70 ? -24.476 1.241 16.646 1.00 88.94 70 GLY A O 1
ATOM 575 N N . ALA A 1 71 ? -22.412 1.483 15.802 1.00 91.50 71 ALA A N 1
ATOM 576 C CA . ALA A 1 71 ? -22.342 2.900 16.115 1.00 91.50 71 ALA A CA 1
ATOM 577 C C . ALA A 1 71 ? -23.204 3.724 15.156 1.00 91.50 71 ALA A C 1
ATOM 579 O O . ALA A 1 71 ? -23.183 3.542 13.935 1.00 91.50 71 ALA A O 1
ATOM 580 N N . ALA A 1 72 ? -23.920 4.689 15.726 1.00 92.88 72 ALA A N 1
ATOM 581 C CA . ALA A 1 72 ? -24.757 5.623 14.997 1.00 92.88 72 ALA A CA 1
ATOM 582 C C . ALA A 1 72 ? -24.610 7.036 15.565 1.00 92.88 72 ALA A C 1
ATOM 584 O O . ALA A 1 72 ? -24.281 7.231 16.738 1.00 92.88 72 ALA A O 1
ATOM 585 N N . HIS A 1 73 ? -24.858 8.039 14.726 1.00 90.19 73 HIS A N 1
ATOM 586 C CA . HIS A 1 73 ? -24.838 9.430 15.157 1.00 90.19 73 HIS A CA 1
ATOM 587 C C . HIS A 1 73 ? -25.946 9.674 16.205 1.00 90.19 73 HIS A C 1
ATOM 589 O O . HIS A 1 73 ? -27.114 9.420 15.899 1.00 90.19 73 HIS A O 1
ATOM 595 N N . PRO A 1 74 ? -25.644 10.219 17.402 1.00 91.25 74 PRO A N 1
ATOM 596 C CA . PRO A 1 74 ? -26.600 10.260 18.514 1.00 91.25 74 PRO A CA 1
ATOM 597 C C . PRO A 1 74 ? -27.923 10.967 18.197 1.00 91.25 74 PRO A C 1
ATOM 599 O O . PRO A 1 74 ? -28.975 10.564 18.684 1.00 91.25 74 PRO A O 1
ATOM 602 N N . MET A 1 75 ? -27.887 12.010 17.361 1.00 93.19 75 MET A N 1
ATOM 603 C CA . MET A 1 75 ? -29.083 12.801 17.046 1.00 93.19 75 MET A CA 1
ATOM 604 C C . MET A 1 75 ? -29.870 12.280 15.843 1.00 93.19 75 MET A C 1
ATOM 606 O O . MET A 1 75 ? -31.085 12.412 15.810 1.00 93.19 75 MET A O 1
ATOM 610 N N . THR A 1 76 ? -29.188 11.738 14.833 1.00 93.69 76 THR A N 1
ATOM 611 C CA . THR A 1 76 ? -29.825 11.363 13.555 1.00 93.69 76 THR A CA 1
ATOM 612 C C . THR A 1 76 ? -30.034 9.863 13.435 1.00 93.69 76 THR A C 1
ATOM 614 O O . THR A 1 76 ? -30.740 9.431 12.534 1.00 93.69 76 THR A O 1
ATOM 617 N N . GLN A 1 77 ? -29.415 9.076 14.321 1.00 92.56 77 GLN A N 1
ATOM 618 C CA . GLN A 1 77 ? -29.414 7.612 14.308 1.00 92.56 77 GLN A CA 1
ATOM 619 C C . GLN A 1 77 ? -28.877 7.009 12.999 1.00 92.56 77 GLN A C 1
ATOM 621 O O . GLN A 1 77 ? -29.015 5.815 12.753 1.00 92.56 77 GLN A O 1
ATOM 626 N N . ASN A 1 78 ? -28.204 7.819 12.174 1.00 92.44 78 ASN A N 1
ATOM 627 C CA . ASN A 1 78 ? -27.549 7.335 10.970 1.00 92.44 78 ASN A CA 1
ATOM 628 C C . ASN A 1 78 ? -26.355 6.460 11.368 1.00 92.44 78 ASN A C 1
ATOM 630 O O . ASN A 1 78 ? -25.519 6.928 12.153 1.00 92.44 78 ASN A O 1
ATOM 634 N N . PRO A 1 79 ? -26.238 5.235 10.828 1.00 91.25 79 PRO A N 1
ATOM 635 C CA . PRO A 1 79 ? -25.100 4.375 11.109 1.00 91.25 79 PRO A CA 1
ATOM 636 C C . PRO A 1 79 ? -23.814 5.003 10.571 1.00 91.25 79 PRO A C 1
ATOM 638 O O . PRO A 1 79 ? -23.826 5.753 9.586 1.00 91.25 79 PRO A O 1
ATOM 641 N N . ILE A 1 80 ? -22.688 4.677 11.202 1.00 89.62 80 ILE A N 1
ATOM 642 C CA . ILE A 1 80 ? -21.386 5.062 10.663 1.00 89.62 80 ILE A CA 1
ATOM 643 C C . ILE A 1 80 ? -21.203 4.406 9.289 1.00 89.62 80 ILE A C 1
ATOM 645 O O . ILE A 1 80 ? -21.384 3.202 9.113 1.00 89.62 80 ILE A O 1
ATOM 649 N N . HIS A 1 81 ? -20.827 5.218 8.303 1.00 87.88 81 HIS A N 1
ATOM 650 C CA . HIS A 1 81 ? -20.578 4.746 6.948 1.00 87.88 81 HIS A CA 1
ATOM 651 C C . HIS A 1 81 ? -19.378 3.789 6.918 1.00 87.88 81 HIS A C 1
ATOM 653 O O . HIS A 1 81 ? -18.341 4.080 7.512 1.00 87.88 81 HIS A O 1
ATOM 659 N N . SER A 1 82 ? -19.472 2.691 6.167 1.00 84.50 82 SER A N 1
ATOM 660 C CA . SER A 1 82 ? -18.431 1.651 6.104 1.00 84.50 82 SER A CA 1
ATOM 661 C C . SER A 1 82 ? -17.048 2.182 5.701 1.00 84.50 82 SER A C 1
ATOM 663 O O . SER A 1 82 ? -16.041 1.742 6.242 1.00 84.50 82 SER A O 1
ATOM 665 N N . LEU A 1 83 ? -16.990 3.193 4.826 1.00 82.00 83 LEU A N 1
ATOM 666 C CA . LEU A 1 83 ? -15.741 3.893 4.466 1.00 82.00 83 LEU A CA 1
ATOM 667 C C . LEU A 1 83 ? -15.013 4.523 5.669 1.00 82.00 83 LEU A C 1
ATOM 669 O O . LEU A 1 83 ? -13.794 4.686 5.641 1.00 82.00 83 LEU A O 1
ATOM 673 N N . ALA A 1 84 ? -15.728 4.882 6.738 1.00 89.50 84 ALA A N 1
ATOM 674 C CA . ALA A 1 84 ? -15.096 5.389 7.952 1.00 89.50 84 ALA A CA 1
ATOM 675 C C . ALA A 1 84 ? -14.354 4.281 8.714 1.00 89.50 84 ALA A C 1
ATOM 677 O O . ALA A 1 84 ? -13.407 4.579 9.440 1.00 89.50 84 ALA A O 1
ATOM 678 N N . PHE A 1 85 ? -14.731 3.010 8.533 1.00 93.50 85 PHE A N 1
ATOM 679 C CA . PHE A 1 85 ? -14.104 1.891 9.237 1.00 93.50 85 PHE A CA 1
ATOM 680 C C . PHE A 1 85 ? -12.659 1.718 8.793 1.00 93.50 85 PHE A C 1
ATOM 682 O O . PHE A 1 85 ? -11.785 1.567 9.643 1.00 93.50 85 PHE A O 1
ATOM 689 N N . LEU A 1 86 ? -12.386 1.828 7.487 1.00 91.94 86 LEU A N 1
ATOM 690 C CA . LEU A 1 86 ? -11.018 1.821 6.985 1.00 91.94 86 LEU A CA 1
ATOM 691 C C . LEU A 1 86 ? -10.223 2.992 7.569 1.00 91.94 86 LEU A C 1
ATOM 693 O O . LEU A 1 86 ? -9.155 2.778 8.126 1.00 91.94 86 LEU A O 1
ATOM 697 N N . SER A 1 87 ? -10.763 4.210 7.552 1.00 90.81 87 SER A N 1
ATOM 698 C CA . SER A 1 87 ? -10.090 5.378 8.139 1.00 90.81 87 SER A CA 1
ATOM 699 C C . SER A 1 87 ? -9.735 5.186 9.620 1.00 90.81 87 SER A C 1
ATOM 701 O O . SER A 1 87 ? -8.604 5.467 10.021 1.00 90.81 87 SER A O 1
ATOM 703 N N . VAL A 1 88 ? -10.660 4.665 10.435 1.00 92.25 88 VAL A N 1
ATOM 704 C CA . VAL A 1 88 ? -10.405 4.389 11.861 1.00 92.25 88 VAL A CA 1
ATOM 705 C C . VAL A 1 88 ? -9.407 3.247 12.036 1.00 92.25 88 VAL A C 1
ATOM 707 O O . VAL A 1 88 ? -8.516 3.342 12.880 1.00 92.25 88 VAL A O 1
ATOM 710 N N . TYR A 1 89 ? -9.507 2.194 11.226 1.00 91.94 89 TYR A N 1
ATOM 711 C CA . TYR A 1 89 ? -8.554 1.087 11.218 1.00 91.94 89 TYR A CA 1
ATOM 712 C C . TYR A 1 89 ? -7.127 1.580 10.946 1.00 91.94 89 TYR A C 1
ATOM 714 O O . TYR A 1 89 ? -6.206 1.263 11.700 1.00 91.94 89 TYR A O 1
ATOM 722 N N . LEU A 1 90 ? -6.952 2.434 9.933 1.00 89.81 90 LEU A N 1
ATOM 723 C CA .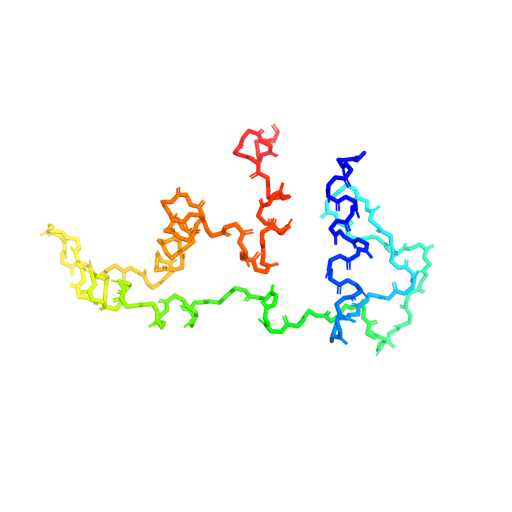 LEU A 1 90 ? -5.667 3.054 9.606 1.00 89.81 90 LEU A CA 1
ATOM 724 C C . LEU A 1 90 ? -5.178 3.969 10.733 1.00 89.81 90 LEU A C 1
ATOM 726 O O . LEU A 1 90 ? -4.025 3.862 11.148 1.00 89.81 90 LEU A O 1
ATOM 730 N N . LEU A 1 91 ? -6.046 4.811 11.301 1.00 88.56 91 LEU A N 1
ATOM 731 C CA . LEU A 1 91 ? -5.686 5.672 12.433 1.00 88.56 91 LEU A CA 1
ATOM 732 C C . LEU A 1 91 ? -5.176 4.849 13.624 1.00 88.56 91 LEU A C 1
ATOM 734 O O . LEU A 1 91 ? -4.140 5.163 14.211 1.00 88.56 91 LEU A O 1
ATOM 738 N N . ARG A 1 92 ? -5.877 3.767 13.967 1.00 88.75 92 ARG A N 1
ATOM 739 C CA . ARG A 1 92 ? -5.486 2.883 15.068 1.00 88.75 92 ARG A CA 1
ATOM 740 C C . ARG A 1 92 ? -4.165 2.191 14.791 1.00 88.75 92 ARG A C 1
ATOM 742 O O . ARG A 1 92 ? -3.292 2.197 15.653 1.00 88.75 92 ARG A O 1
ATOM 749 N N . ARG A 1 93 ? -4.012 1.622 13.598 1.00 85.69 93 ARG A N 1
ATOM 750 C CA . ARG A 1 93 ? -2.816 0.875 13.205 1.00 85.69 93 ARG A CA 1
ATOM 751 C C . ARG A 1 93 ? -1.577 1.771 13.088 1.00 85.69 93 ARG A C 1
ATOM 753 O O . ARG A 1 93 ? -0.475 1.297 13.348 1.00 85.69 93 ARG A O 1
ATOM 760 N N . PHE A 1 94 ? -1.738 3.044 12.714 1.00 79.06 94 PHE A N 1
ATOM 761 C CA . PHE A 1 94 ? -0.607 3.919 12.360 1.00 79.06 94 PHE A CA 1
ATOM 762 C C . PHE A 1 94 ? -0.298 4.998 13.383 1.00 79.06 94 PHE A C 1
ATOM 764 O O . PHE A 1 94 ? 0.869 5.323 13.584 1.00 79.06 94 PHE A O 1
ATOM 771 N N . VAL A 1 95 ? -1.325 5.572 14.005 1.00 77.50 95 VAL A N 1
ATOM 772 C CA . VAL A 1 95 ? -1.163 6.717 14.906 1.00 77.50 95 VAL A CA 1
ATOM 773 C C . VAL A 1 95 ? -1.211 6.262 16.354 1.00 77.50 95 VAL A C 1
ATOM 775 O O . VAL A 1 95 ? -0.350 6.640 17.141 1.00 77.50 95 VAL A O 1
ATOM 778 N N . LEU A 1 96 ? -2.197 5.436 16.706 1.00 80.94 96 LEU A N 1
ATOM 779 C CA . LEU A 1 96 ? -2.434 5.076 18.105 1.00 80.94 96 LEU A CA 1
ATOM 780 C C . LEU A 1 96 ? -1.589 3.878 18.553 1.00 80.94 96 LEU A C 1
ATOM 782 O O . LEU A 1 96 ? -1.029 3.910 19.642 1.00 80.94 96 LEU A O 1
ATOM 786 N N . ASN A 1 97 ? -1.452 2.854 17.705 1.00 80.31 97 ASN A N 1
ATOM 787 C CA . ASN A 1 97 ? -0.732 1.614 18.009 1.00 80.31 97 ASN A CA 1
ATOM 788 C C . ASN A 1 97 ? 0.281 1.245 16.907 1.00 80.31 97 ASN A C 1
ATOM 790 O O . ASN A 1 97 ? 0.153 0.185 16.287 1.00 80.31 97 ASN A O 1
ATOM 794 N N . PRO A 1 98 ? 1.296 2.088 16.638 1.00 78.44 98 PRO A N 1
ATOM 795 C CA . PRO A 1 98 ? 2.258 1.824 15.575 1.00 78.44 98 PRO A CA 1
ATOM 796 C C . PRO A 1 98 ? 3.084 0.565 15.865 1.00 78.44 98 PRO A C 1
ATOM 798 O O . PRO A 1 98 ? 3.943 0.535 16.751 1.00 78.44 98 PRO A O 1
ATOM 801 N N . ASN A 1 99 ? 2.870 -0.483 15.070 1.00 83.50 99 ASN A N 1
ATOM 802 C CA . ASN A 1 99 ? 3.707 -1.675 15.102 1.00 83.50 99 ASN A CA 1
ATOM 803 C C . ASN A 1 99 ? 4.983 -1.439 14.278 1.00 83.50 99 ASN A C 1
ATOM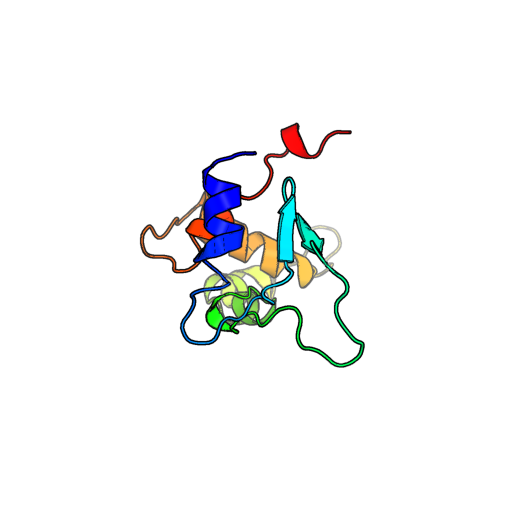 805 O O . ASN A 1 99 ? 4.950 -1.404 13.050 1.00 83.50 99 ASN A O 1
ATOM 809 N N . LYS A 1 100 ? 6.143 -1.345 14.941 1.00 83.69 100 LYS A N 1
ATOM 810 C CA . LYS A 1 100 ? 7.449 -1.172 14.266 1.00 83.69 100 LYS A CA 1
ATOM 811 C C . LYS A 1 100 ? 7.831 -2.335 13.340 1.00 83.69 100 LYS A C 1
ATOM 813 O O . LYS A 1 100 ? 8.751 -2.191 12.542 1.00 83.69 100 LYS A O 1
ATOM 818 N N . LYS A 1 101 ? 7.161 -3.483 13.467 1.00 85.94 101 LYS A N 1
ATOM 819 C CA . LYS A 1 101 ? 7.338 -4.666 12.614 1.00 85.94 101 LYS A CA 1
ATOM 820 C C . LYS A 1 101 ? 6.255 -4.789 11.538 1.00 85.94 101 LYS A C 1
ATOM 822 O O . LYS A 1 101 ? 6.163 -5.836 10.908 1.00 85.94 101 LYS A O 1
ATOM 827 N N . ASP A 1 102 ? 5.414 -3.771 11.352 1.00 85.06 102 ASP A N 1
ATOM 828 C CA . ASP A 1 102 ? 4.394 -3.786 10.306 1.00 85.06 102 ASP A CA 1
ATOM 829 C C . ASP A 1 102 ? 5.060 -3.890 8.917 1.00 85.06 102 ASP A C 1
ATOM 831 O O . ASP A 1 102 ? 5.884 -3.030 8.583 1.00 85.06 102 ASP A O 1
ATOM 835 N N . PRO A 1 103 ? 4.714 -4.900 8.092 1.00 84.00 103 PRO A N 1
ATOM 836 C CA . PRO A 1 103 ? 5.254 -5.044 6.740 1.00 84.00 103 PRO A CA 1
ATOM 837 C C . PRO A 1 103 ? 5.053 -3.801 5.871 1.00 84.00 103 PRO A C 1
ATOM 839 O O . PRO A 1 103 ? 5.869 -3.520 5.000 1.00 84.00 103 PRO A O 1
ATOM 842 N N . LEU A 1 104 ? 3.990 -3.038 6.126 1.00 88.06 104 LEU A N 1
ATOM 843 C CA . LEU A 1 104 ? 3.624 -1.843 5.374 1.00 88.06 104 LEU A CA 1
ATOM 844 C C . LEU A 1 104 ? 4.244 -0.554 5.927 1.00 88.06 104 LEU A C 1
ATOM 846 O O . LEU A 1 104 ? 4.018 0.517 5.368 1.00 88.06 104 LEU A O 1
ATOM 850 N N . LEU A 1 105 ? 5.072 -0.623 6.975 1.00 86.69 105 LEU A N 1
ATOM 851 C CA . LEU A 1 105 ? 5.756 0.552 7.520 1.00 86.69 105 LEU A CA 1
ATOM 852 C C . LEU A 1 105 ? 6.495 1.388 6.449 1.00 86.69 105 LEU A C 1
ATOM 854 O O . LEU A 1 105 ? 6.388 2.617 6.487 1.00 86.69 105 LEU A O 1
ATOM 858 N N . PRO A 1 106 ? 7.180 0.790 5.449 1.00 87.94 106 PRO A N 1
ATOM 859 C CA . PRO A 1 106 ? 7.790 1.556 4.362 1.00 87.94 106 PRO A CA 1
ATOM 860 C C . PRO A 1 106 ? 6.789 2.339 3.505 1.00 87.94 106 PRO A C 1
ATOM 862 O O . PRO A 1 106 ? 7.146 3.405 3.011 1.00 87.94 106 PRO A O 1
ATOM 865 N N . TYR A 1 107 ? 5.556 1.846 3.339 1.00 87.88 107 TYR A N 1
ATOM 866 C CA . TYR A 1 107 ? 4.490 2.568 2.640 1.00 87.88 107 TYR A CA 1
ATOM 867 C C . TYR A 1 107 ? 4.033 3.788 3.444 1.00 87.88 107 TYR A C 1
ATOM 869 O O . TYR A 1 107 ? 3.946 4.886 2.902 1.00 87.88 107 TYR A O 1
ATOM 877 N N . TYR A 1 108 ? 3.816 3.640 4.751 1.00 86.06 108 TYR A N 1
ATOM 878 C CA . TYR A 1 108 ? 3.338 4.748 5.587 1.00 86.06 108 TYR A CA 1
ATOM 879 C C . TYR A 1 108 ? 4.338 5.901 5.662 1.00 86.06 108 TYR A C 1
ATOM 881 O O . TYR A 1 108 ? 3.947 7.064 5.590 1.00 86.06 108 TYR A O 1
ATOM 889 N N . ASN A 1 109 ? 5.633 5.583 5.715 1.00 85.62 109 ASN A N 1
ATOM 890 C CA . ASN A 1 109 ? 6.704 6.580 5.768 1.00 85.62 109 ASN A CA 1
ATOM 891 C C . ASN A 1 109 ? 6.797 7.453 4.508 1.00 85.62 109 ASN A C 1
ATOM 893 O O . ASN A 1 109 ? 7.441 8.499 4.545 1.00 85.62 109 ASN A O 1
ATOM 897 N N . ILE A 1 110 ? 6.184 7.034 3.397 1.00 87.50 110 ILE A N 1
ATOM 898 C CA . ILE A 1 110 ? 6.205 7.779 2.136 1.00 87.50 110 ILE A CA 1
ATOM 899 C C . ILE A 1 110 ? 4.868 8.437 1.798 1.00 87.50 110 ILE A C 1
ATOM 901 O O . ILE A 1 110 ? 4.743 8.998 0.705 1.00 87.50 110 ILE A O 1
ATOM 905 N N . LEU A 1 111 ? 3.866 8.373 2.680 1.00 86.81 111 LEU A N 1
ATOM 906 C CA . LEU A 1 111 ? 2.592 9.055 2.465 1.00 86.81 111 LEU A CA 1
ATOM 907 C C . LEU A 1 111 ? 2.768 10.580 2.539 1.00 86.81 111 LEU A C 1
ATOM 909 O O . LEU A 1 111 ? 3.639 11.079 3.256 1.00 86.81 111 LEU A O 1
ATOM 913 N N . PRO A 1 112 ? 2.002 11.352 1.750 1.00 85.12 112 PRO A N 1
ATOM 914 C CA . PRO A 1 112 ? 2.061 12.803 1.812 1.00 85.12 112 PRO A CA 1
ATOM 915 C C . PRO A 1 112 ? 1.557 13.319 3.158 1.00 85.12 112 PRO A C 1
ATOM 917 O O . PRO A 1 112 ? 0.557 12.836 3.686 1.00 85.12 112 PRO A O 1
ATOM 920 N N . THR A 1 113 ? 2.217 14.345 3.690 1.00 83.56 113 THR A N 1
ATOM 921 C CA . THR A 1 113 ? 1.648 15.135 4.786 1.00 83.56 113 THR A CA 1
ATOM 922 C C . THR A 1 113 ? 0.545 16.044 4.250 1.00 83.56 113 THR A C 1
ATOM 924 O O . THR A 1 113 ? 0.520 16.374 3.066 1.00 83.56 113 THR A O 1
ATOM 927 N N . PHE A 1 114 ? -0.346 16.515 5.124 1.00 79.25 114 PHE A N 1
ATOM 928 C CA . PHE A 1 114 ? -1.416 17.434 4.722 1.00 79.25 114 PHE A CA 1
ATOM 929 C C . PHE A 1 114 ? -0.882 18.702 4.031 1.00 79.25 114 PHE A C 1
ATOM 931 O O . PHE A 1 114 ? -1.411 19.123 3.009 1.00 79.25 114 PHE A O 1
ATOM 938 N N . SER A 1 115 ? 0.234 19.252 4.520 1.00 81.06 115 SER A N 1
ATOM 939 C CA . SER A 1 115 ? 0.922 20.393 3.901 1.00 81.06 115 SER A CA 1
ATOM 940 C C . SER A 1 115 ? 1.442 20.120 2.485 1.00 81.06 115 SER A C 1
ATOM 942 O O . SER A 1 115 ? 1.586 21.050 1.704 1.00 81.06 115 SER A O 1
ATOM 944 N N . GLN A 1 116 ? 1.712 18.859 2.134 1.00 76.31 116 GLN A N 1
ATOM 945 C CA . GLN A 1 116 ? 2.161 18.455 0.797 1.00 76.31 116 GLN A CA 1
ATOM 946 C C . GLN A 1 116 ? 1.003 18.216 -0.182 1.00 76.31 116 GLN A C 1
ATOM 948 O O . GLN A 1 116 ? 1.257 17.975 -1.361 1.00 76.31 116 GLN A O 1
ATOM 953 N N . LEU A 1 117 ? -0.245 18.217 0.300 1.00 74.12 117 LEU A N 1
ATOM 954 C CA . LEU A 1 117 ? -1.451 18.028 -0.512 1.00 74.12 117 LEU A CA 1
ATOM 955 C C . LEU A 1 117 ? -2.109 19.352 -0.919 1.00 74.12 117 LEU A C 1
ATOM 957 O O . LEU A 1 117 ? -3.049 19.338 -1.711 1.00 74.12 117 LEU A O 1
ATOM 961 N N . GLN A 1 118 ? -1.650 20.478 -0.372 1.00 68.38 118 GLN A N 1
ATOM 962 C CA . GLN A 1 118 ? -2.158 21.796 -0.738 1.00 68.38 118 GLN A CA 1
ATOM 963 C C . GLN A 1 118 ? -1.546 22.237 -2.084 1.00 68.38 118 GLN A C 1
ATOM 965 O O . GLN A 1 118 ? -0.346 22.029 -2.278 1.00 68.38 118 GLN A O 1
ATOM 970 N N . PRO A 1 119 ? -2.364 22.760 -3.019 1.00 62.03 119 PRO A N 1
ATOM 971 C CA . PRO A 1 119 ? -1.928 23.147 -4.362 1.00 62.03 119 PRO A CA 1
ATOM 972 C C . PRO A 1 119 ? -0.978 24.348 -4.380 1.00 62.03 119 PRO A C 1
ATOM 974 O O . PRO A 1 119 ? -1.083 25.210 -3.478 1.00 62.03 119 PRO A O 1
#

Radius of gyration: 18.16 Å; chains: 1; bounding box: 45×35×44 Å

Sequence (119 aa):
MDSGVYKFMTTFVCQHSAGFCHKSLEPVRRTHRAKRDIPGGETVLVIPRELQIWDLDAFRDDFIRQELFGAAHPMTQNPIHSLAFLSVYLLRRFVLNPNKKDPLLPYYNILPTFSQLQP